Protein AF-A0A965NCE0-F1 (afdb_monomer_lite)

Sequence (62 aa):
ASVLSLAVQGGPLTSEEVERFERNPGSQDALSLRDWDDRGKCVELSNEMPRDYFEMALSVAI

Structure (mmCIF, N/CA/C/O backbone):
data_AF-A0A965NCE0-F1
#
_entry.id   AF-A0A965NCE0-F1
#
loop_
_atom_site.group_PDB
_atom_site.id
_atom_site.type_symbol
_atom_site.label_atom_id
_atom_site.label_alt_id
_atom_site.label_comp_id
_atom_site.label_asym_id
_atom_site.label_entity_id
_atom_site.label_seq_id
_atom_site.pdbx_PDB_ins_code
_atom_site.Cartn_x
_atom_site.Cartn_y
_atom_site.Cartn_z
_atom_site.occupancy
_atom_site.B_iso_or_equiv
_atom_site.auth_seq_id
_atom_site.auth_comp_id
_atom_site.auth_asym_id
_atom_site.auth_atom_id
_atom_site.pdbx_PDB_model_num
ATOM 1 N N . ALA A 1 1 ? 9.824 -3.170 9.904 1.00 79.38 1 ALA A N 1
ATOM 2 C CA . ALA A 1 1 ? 9.701 -1.710 9.690 1.00 79.38 1 ALA A CA 1
ATOM 3 C C . ALA A 1 1 ? 8.239 -1.246 9.690 1.00 79.38 1 ALA A C 1
ATOM 5 O O . ALA A 1 1 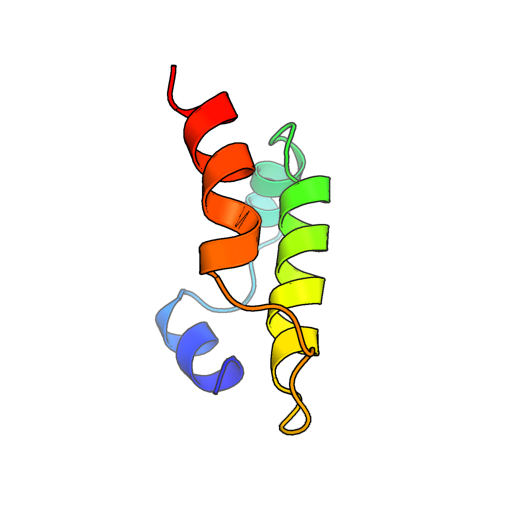? 7.904 -0.443 10.547 1.00 79.38 1 ALA A O 1
ATOM 6 N N . SER A 1 2 ? 7.358 -1.777 8.827 1.00 91.19 2 SER A N 1
ATOM 7 C CA . SER A 1 2 ? 5.982 -1.262 8.630 1.00 91.19 2 SER A CA 1
ATOM 8 C C . SER A 1 2 ? 5.095 -1.155 9.885 1.00 91.19 2 SER A C 1
ATOM 10 O O . SER A 1 2 ? 4.294 -0.237 9.982 1.00 91.19 2 SER A O 1
ATOM 12 N N . VAL A 1 3 ? 5.260 -2.031 10.885 1.00 92.56 3 VAL A N 1
ATOM 13 C CA . VAL A 1 3 ? 4.496 -1.949 12.151 1.00 92.56 3 VAL A CA 1
ATOM 14 C C . VAL A 1 3 ? 4.823 -0.678 12.947 1.00 92.56 3 VAL A C 1
ATOM 16 O O . VAL A 1 3 ? 3.938 -0.084 13.552 1.00 92.56 3 VAL A O 1
ATOM 19 N N . LEU A 1 4 ? 6.084 -0.230 12.928 1.00 93.56 4 LEU A N 1
ATOM 20 C CA . LEU A 1 4 ? 6.497 0.985 13.636 1.00 93.56 4 LEU A CA 1
ATOM 21 C C . LEU A 1 4 ? 5.941 2.238 12.958 1.00 93.56 4 LEU A C 1
ATOM 23 O O . LEU A 1 4 ? 5.469 3.143 13.639 1.00 93.56 4 LEU A O 1
ATOM 27 N N . SER A 1 5 ? 5.963 2.283 11.623 1.00 95.25 5 SER A N 1
ATOM 28 C CA . SER A 1 5 ? 5.395 3.411 10.883 1.00 95.25 5 SER A CA 1
ATOM 29 C C . SER A 1 5 ? 3.875 3.482 11.019 1.00 95.25 5 SER A C 1
ATOM 31 O O . SER A 1 5 ? 3.340 4.581 11.095 1.00 95.25 5 SER A O 1
ATOM 33 N N . LEU A 1 6 ? 3.185 2.340 11.137 1.00 96.19 6 LEU A N 1
ATOM 34 C CA . LEU A 1 6 ? 1.732 2.307 11.323 1.00 96.19 6 LEU A CA 1
ATOM 35 C C . LEU A 1 6 ? 1.288 3.104 12.560 1.00 96.19 6 LEU A C 1
ATOM 37 O O . LEU A 1 6 ? 0.300 3.833 12.506 1.00 96.19 6 LEU A O 1
ATOM 41 N N . ALA A 1 7 ? 2.049 3.021 13.655 1.00 93.88 7 ALA A N 1
ATOM 42 C CA . ALA A 1 7 ? 1.735 3.734 14.892 1.00 93.88 7 ALA A CA 1
ATOM 43 C C . ALA A 1 7 ? 1.736 5.265 14.722 1.00 93.88 7 ALA A C 1
ATOM 45 O O . ALA A 1 7 ? 0.930 5.948 15.346 1.00 93.88 7 ALA A O 1
ATOM 46 N N . VAL A 1 8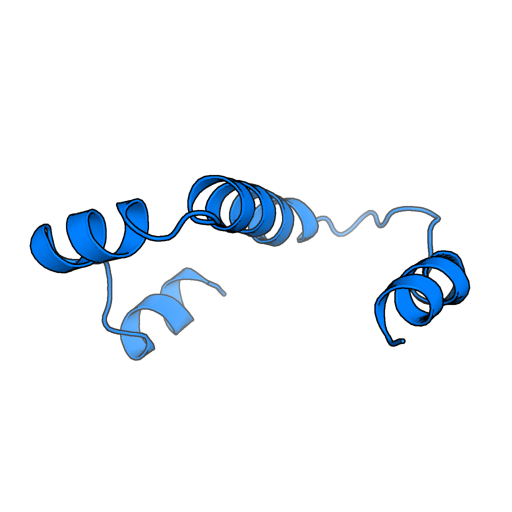 ? 2.603 5.808 13.859 1.00 96.25 8 VAL A N 1
ATOM 47 C CA . VAL A 1 8 ? 2.672 7.257 13.578 1.00 96.25 8 VAL A CA 1
ATOM 48 C C . VAL A 1 8 ? 1.802 7.688 12.393 1.00 96.25 8 VAL A C 1
ATOM 50 O O . VAL A 1 8 ? 1.680 8.878 12.124 1.00 96.25 8 VAL A O 1
ATOM 53 N N . GLN A 1 9 ? 1.183 6.734 11.694 1.00 96.88 9 GLN A N 1
ATOM 54 C CA . GLN A 1 9 ? 0.259 6.969 10.579 1.00 96.88 9 GLN A CA 1
ATOM 55 C C . GLN A 1 9 ? -1.210 7.062 11.023 1.00 96.88 9 GLN A C 1
ATOM 57 O O . GLN A 1 9 ? -2.074 7.294 10.184 1.00 96.88 9 GLN A O 1
ATOM 62 N N . GLY A 1 10 ? -1.493 6.899 12.320 1.00 96.25 10 GLY A N 1
ATOM 63 C CA . GLY A 1 10 ? -2.854 6.906 12.874 1.00 96.25 10 GLY A CA 1
ATOM 64 C C . GLY A 1 10 ? -3.373 5.528 13.291 1.00 96.25 10 GLY A C 1
ATOM 65 O O . GLY A 1 10 ? -4.456 5.442 13.859 1.00 96.25 10 GLY A O 1
ATOM 66 N N . GLY A 1 11 ? -2.588 4.464 13.097 1.00 96.38 11 GLY A N 1
ATOM 67 C CA . GLY A 1 11 ? -2.993 3.101 13.435 1.00 96.38 11 GLY A CA 1
ATOM 68 C C . GLY A 1 11 ? -3.938 2.478 12.398 1.00 96.38 11 GLY A C 1
ATOM 69 O O . GLY A 1 11 ? -4.024 2.954 11.266 1.00 96.38 11 GLY A O 1
ATOM 70 N N . PRO A 1 12 ? -4.601 1.361 12.745 1.00 97.38 12 PRO A N 1
ATOM 71 C CA . PRO A 1 12 ? -5.616 0.755 11.891 1.00 97.38 12 PRO A CA 1
ATOM 72 C C . PRO A 1 12 ? -6.765 1.725 11.612 1.00 97.38 12 PRO A C 1
ATOM 74 O O . PRO A 1 12 ? -7.193 2.447 12.510 1.00 97.38 12 PRO A O 1
ATOM 77 N N . LEU A 1 13 ? -7.289 1.684 10.386 1.00 97.88 13 LEU A N 1
ATOM 78 C CA . LEU A 1 13 ? -8.468 2.457 10.008 1.00 97.88 13 LEU A CA 1
ATOM 79 C C . LEU A 1 13 ? -9.663 2.094 10.899 1.00 97.88 13 LEU A C 1
ATOM 81 O O . LEU A 1 13 ? -9.902 0.922 11.207 1.00 97.88 13 LEU A O 1
ATOM 85 N N . THR A 1 14 ? -10.437 3.105 11.269 1.00 98.44 14 THR A N 1
ATOM 86 C CA . THR A 1 14 ? -11.770 2.938 11.855 1.00 98.44 14 THR A CA 1
ATOM 87 C C . THR A 1 14 ? -12.772 2.454 10.802 1.00 98.44 14 THR A C 1
ATOM 89 O O . THR A 1 14 ? -12.530 2.570 9.601 1.00 98.44 14 THR A O 1
ATOM 92 N N . SER A 1 15 ? -13.936 1.950 11.224 1.00 98.50 15 SER A N 1
ATOM 93 C CA . SER A 1 15 ? -14.974 1.488 10.288 1.00 98.50 15 SER A CA 1
ATOM 94 C C . SER A 1 15 ? -15.418 2.573 9.298 1.00 98.50 15 SER A C 1
ATOM 96 O O . SER A 1 15 ? -15.579 2.293 8.116 1.00 98.50 15 SER A O 1
ATOM 98 N N . GLU A 1 16 ? -15.552 3.823 9.753 1.00 98.56 16 GLU A N 1
ATOM 99 C CA . GLU A 1 16 ? -15.914 4.956 8.889 1.00 98.56 16 GLU A CA 1
ATOM 100 C C . GLU A 1 16 ? -14.829 5.241 7.836 1.00 98.56 16 GLU A C 1
ATOM 102 O O . GLU A 1 16 ? -15.117 5.533 6.671 1.00 98.56 16 GLU A O 1
ATOM 107 N N . GLU A 1 17 ? -13.559 5.126 8.221 1.00 98.56 17 GLU A N 1
ATOM 108 C CA . GLU A 1 17 ? -12.438 5.309 7.304 1.00 98.56 17 GLU A CA 1
ATOM 109 C C . GLU A 1 17 ? -12.309 4.154 6.307 1.00 98.56 17 GLU A C 1
ATOM 111 O O . GLU A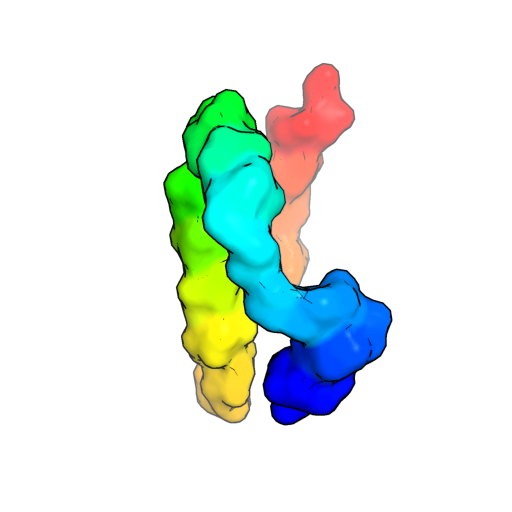 1 17 ? -11.949 4.403 5.156 1.00 98.56 17 GLU A O 1
ATOM 116 N N . VAL A 1 18 ? -12.658 2.924 6.703 1.00 98.50 18 VAL A N 1
ATOM 117 C CA . VAL A 1 18 ? -12.765 1.776 5.787 1.00 98.50 18 VAL A CA 1
ATOM 118 C C . VAL A 1 18 ? -13.845 2.037 4.739 1.00 98.50 18 VAL A C 1
ATOM 120 O O . VAL A 1 18 ? -13.550 1.987 3.548 1.00 98.50 18 VAL A O 1
ATOM 123 N N . GLU A 1 19 ? -15.055 2.428 5.145 1.00 98.50 19 GLU A N 1
ATOM 124 C CA . GLU A 1 19 ? -16.137 2.755 4.203 1.00 98.50 19 GLU A CA 1
ATOM 125 C C . GLU A 1 19 ? -15.758 3.911 3.263 1.00 98.50 19 GLU A C 1
ATOM 127 O O . GLU A 1 19 ? -16.130 3.950 2.087 1.00 98.50 19 GLU A O 1
ATOM 132 N N . ARG A 1 20 ? -15.007 4.898 3.762 1.00 98.44 20 ARG A N 1
ATOM 133 C CA . ARG A 1 20 ? -14.467 5.976 2.927 1.00 98.44 20 ARG A CA 1
ATOM 134 C C . ARG A 1 20 ? -13.408 5.470 1.948 1.00 98.44 20 ARG A C 1
ATOM 136 O O . ARG A 1 20 ? -13.407 5.925 0.804 1.00 98.44 20 ARG A O 1
ATOM 143 N N . PHE A 1 21 ? -12.521 4.581 2.384 1.00 98.44 21 PHE A N 1
ATOM 144 C CA . PHE A 1 21 ? -11.487 3.986 1.546 1.00 98.44 21 PHE A CA 1
ATOM 145 C C . PHE A 1 21 ? -12.102 3.142 0.424 1.00 98.44 21 PHE A C 1
ATOM 147 O O . PHE A 1 21 ? -11.755 3.334 -0.738 1.00 98.44 21 PHE A O 1
ATOM 154 N N . GLU A 1 22 ? -13.071 2.285 0.744 1.00 98.25 22 GLU A N 1
ATOM 155 C CA . GLU A 1 22 ? -13.732 1.390 -0.214 1.00 98.25 22 GLU A CA 1
ATOM 156 C C . GLU A 1 22 ? -14.517 2.141 -1.297 1.00 98.25 22 GLU A C 1
ATOM 158 O O . GLU A 1 22 ? -14.603 1.677 -2.434 1.00 98.25 22 GLU A O 1
ATOM 163 N N . ARG A 1 23 ? -15.025 3.343 -0.992 1.00 98.31 23 ARG A N 1
ATOM 164 C CA . ARG A 1 23 ? -15.679 4.219 -1.980 1.00 98.31 23 ARG A CA 1
ATOM 165 C C . ARG A 1 23 ? -14.726 4.815 -3.017 1.00 98.31 23 ARG A C 1
ATOM 167 O O . ARG A 1 23 ? -15.202 5.386 -3.998 1.00 98.31 23 ARG A O 1
ATOM 174 N N . ASN A 1 24 ? -13.408 4.729 -2.826 1.00 97.69 24 ASN A N 1
ATOM 175 C CA . ASN A 1 24 ? -12.455 5.133 -3.853 1.00 97.69 24 ASN A CA 1
ATOM 176 C C . ASN A 1 24 ? -12.477 4.101 -5.000 1.00 97.69 24 ASN A C 1
ATOM 178 O O . ASN A 1 24 ? -12.230 2.922 -4.735 1.00 97.69 24 ASN A O 1
ATOM 182 N N . PRO A 1 25 ? -12.707 4.510 -6.264 1.00 98.12 25 PRO A N 1
ATOM 183 C CA . PRO A 1 25 ? -12.678 3.592 -7.404 1.00 98.12 25 PRO A CA 1
ATOM 184 C C . PRO A 1 25 ? -11.381 2.776 -7.524 1.00 98.12 25 PRO A C 1
ATOM 186 O O . PRO A 1 25 ? -11.423 1.647 -7.996 1.00 98.12 25 PRO A O 1
ATOM 189 N N . GLY A 1 26 ? -10.248 3.320 -7.065 1.00 97.81 26 GLY A N 1
ATOM 190 C CA . GLY A 1 26 ? -8.945 2.644 -7.063 1.00 97.81 26 GLY A CA 1
ATOM 191 C C . GLY A 1 26 ? -8.625 1.861 -5.785 1.00 97.81 26 GLY A C 1
ATOM 192 O O . GLY A 1 26 ? -7.467 1.522 -5.562 1.00 97.81 26 GLY A O 1
ATOM 193 N N . SER A 1 27 ? -9.598 1.606 -4.902 1.00 98.19 27 SER A N 1
ATOM 194 C CA . SER A 1 27 ? -9.359 0.940 -3.609 1.00 98.19 27 SER A CA 1
ATOM 195 C C . SER A 1 27 ? -8.755 -0.461 -3.757 1.00 98.19 27 SER A C 1
ATOM 197 O O . SER A 1 27 ? -7.825 -0.813 -3.033 1.00 98.19 27 SER A O 1
ATOM 199 N N . GLN A 1 28 ? -9.221 -1.237 -4.737 1.00 98.31 28 GLN A N 1
ATOM 200 C CA . GLN A 1 28 ? -8.698 -2.579 -5.015 1.00 98.31 28 GLN A CA 1
ATOM 201 C C . GLN A 1 28 ? -7.279 -2.545 -5.594 1.00 98.31 28 GLN A C 1
ATOM 203 O O . GLN A 1 28 ? -6.433 -3.354 -5.206 1.00 98.31 28 GLN A O 1
ATOM 208 N N . ASP A 1 29 ? -6.983 -1.570 -6.455 1.00 98.25 29 ASP A N 1
ATOM 209 C CA . ASP A 1 29 ? -5.632 -1.372 -6.988 1.00 98.25 29 ASP A CA 1
ATOM 210 C C . ASP A 1 29 ? -4.667 -0.939 -5.878 1.00 98.25 29 ASP A C 1
ATOM 212 O O . ASP A 1 29 ? -3.544 -1.432 -5.801 1.00 98.25 29 ASP A O 1
ATOM 216 N N . ALA A 1 30 ? -5.117 -0.082 -4.955 1.00 97.75 30 ALA A N 1
ATOM 217 C CA . ALA A 1 30 ? -4.330 0.333 -3.798 1.00 97.75 30 ALA A CA 1
ATOM 218 C C . ALA A 1 30 ? -4.006 -0.843 -2.857 1.00 97.75 30 ALA A C 1
ATOM 220 O O . ALA A 1 30 ? -2.871 -0.954 -2.389 1.00 97.75 30 ALA A O 1
ATOM 221 N N . LEU A 1 31 ? -4.967 -1.741 -2.604 1.00 97.62 31 LEU A N 1
ATOM 222 C CA . LEU A 1 31 ? -4.729 -2.969 -1.834 1.00 97.62 31 LEU A CA 1
ATOM 223 C C . LEU A 1 31 ? -3.760 -3.911 -2.555 1.00 97.62 31 LEU A C 1
ATOM 225 O O . LEU A 1 31 ? -2.853 -4.457 -1.928 1.00 97.62 31 LEU A O 1
ATOM 229 N N . SER A 1 32 ? -3.908 -4.049 -3.873 1.00 97.56 32 SER A N 1
ATOM 230 C CA . SER A 1 32 ? -2.995 -4.847 -4.695 1.00 97.56 32 SER A CA 1
ATOM 231 C C . SER A 1 32 ? -1.572 -4.287 -4.635 1.00 97.56 32 SER A C 1
ATOM 233 O O . SER A 1 32 ? -0.625 -5.028 -4.389 1.00 97.56 32 SER A O 1
ATOM 235 N N . LEU A 1 33 ? -1.407 -2.967 -4.755 1.00 96.44 33 LEU A N 1
ATOM 236 C CA . LEU A 1 33 ? -0.107 -2.308 -4.626 1.00 96.44 33 LEU A CA 1
ATOM 237 C C . LEU A 1 33 ? 0.491 -2.471 -3.217 1.00 96.44 33 LEU A C 1
ATOM 239 O O . LEU A 1 33 ? 1.702 -2.644 -3.077 1.00 96.44 33 LEU A O 1
ATOM 243 N N . ARG A 1 34 ? -0.340 -2.460 -2.166 1.00 96.50 34 ARG A N 1
ATOM 244 C CA . ARG A 1 34 ? 0.101 -2.711 -0.785 1.00 96.50 34 ARG A CA 1
ATOM 245 C C . ARG A 1 34 ? 0.639 -4.133 -0.597 1.00 96.50 34 ARG A C 1
ATOM 247 O O . ARG A 1 34 ? 1.648 -4.289 0.089 1.00 96.50 34 ARG A O 1
ATOM 254 N N . ASP A 1 35 ? 0.012 -5.141 -1.206 1.00 95.12 35 ASP A N 1
ATOM 255 C CA . ASP A 1 35 ? 0.529 -6.521 -1.200 1.00 95.12 35 ASP A CA 1
ATOM 256 C C . ASP A 1 35 ? 1.931 -6.585 -1.823 1.00 95.12 35 ASP A C 1
ATOM 258 O O . ASP A 1 35 ? 2.847 -7.196 -1.267 1.00 95.12 35 ASP A O 1
ATOM 262 N N . TRP A 1 36 ? 2.135 -5.877 -2.938 1.00 92.75 36 TRP A N 1
ATOM 263 C CA . TRP A 1 36 ? 3.436 -5.804 -3.602 1.00 92.75 36 TRP A CA 1
ATOM 264 C C . TRP A 1 36 ? 4.498 -5.111 -2.733 1.00 92.75 36 TRP A C 1
ATOM 266 O O . TRP A 1 36 ? 5.624 -5.603 -2.671 1.00 92.75 36 TRP A O 1
ATOM 276 N N . ASP A 1 37 ? 4.156 -4.037 -2.006 1.00 93.12 37 ASP A N 1
ATOM 277 C CA . ASP A 1 37 ? 5.063 -3.385 -1.038 1.00 93.12 37 ASP A CA 1
ATOM 278 C C . ASP A 1 37 ? 5.527 -4.346 0.071 1.00 93.12 37 ASP A C 1
ATOM 280 O O . ASP A 1 37 ? 6.697 -4.349 0.462 1.00 93.12 37 ASP A O 1
ATOM 284 N N . ASP A 1 38 ? 4.629 -5.189 0.586 1.00 91.69 38 ASP A N 1
ATOM 285 C CA . ASP A 1 38 ? 4.987 -6.147 1.634 1.00 91.69 38 ASP A CA 1
ATOM 286 C C . ASP A 1 38 ? 5.809 -7.325 1.104 1.00 91.69 38 ASP A C 1
ATOM 288 O O . ASP A 1 38 ? 6.765 -7.749 1.763 1.00 91.69 38 ASP A O 1
ATOM 292 N N . ARG A 1 39 ? 5.505 -7.805 -0.104 1.00 89.25 39 ARG A N 1
ATOM 293 C CA . ARG A 1 39 ? 6.238 -8.900 -0.755 1.00 89.25 39 ARG A CA 1
ATOM 294 C C . ARG A 1 39 ? 7.595 -8.472 -1.311 1.00 89.25 39 ARG A C 1
ATOM 296 O O . ARG A 1 39 ? 8.510 -9.288 -1.352 1.00 89.25 39 ARG A O 1
ATOM 303 N N . GLY A 1 40 ? 7.765 -7.202 -1.675 1.00 88.00 40 GLY A N 1
ATOM 304 C CA . GLY A 1 40 ? 8.999 -6.646 -2.246 1.00 88.00 40 GLY A CA 1
ATOM 305 C C . GLY A 1 40 ? 10.188 -6.545 -1.281 1.00 88.00 40 GLY A C 1
ATOM 306 O O . GLY A 1 40 ? 11.239 -6.035 -1.654 1.00 88.00 40 GLY A O 1
ATOM 307 N N . LYS A 1 41 ? 10.056 -7.027 -0.040 1.00 86.94 41 LYS A N 1
ATOM 308 C CA . LYS A 1 41 ? 11.104 -6.989 0.999 1.00 86.94 41 LYS A CA 1
ATOM 309 C C . LYS A 1 41 ? 12.071 -8.181 0.944 1.00 86.94 41 LYS A C 1
ATOM 311 O O . LYS A 1 41 ? 12.847 -8.385 1.879 1.00 86.94 41 LYS A O 1
ATOM 316 N N . CYS A 1 42 ? 12.013 -8.989 -0.114 1.00 83.31 42 CYS A N 1
ATOM 317 C CA . CYS A 1 42 ? 12.927 -10.106 -0.338 1.00 83.31 42 CYS A CA 1
ATOM 318 C C . CYS A 1 42 ? 14.352 -9.612 -0.641 1.00 83.31 42 CYS A C 1
ATOM 320 O O . CYS A 1 42 ? 14.550 -8.659 -1.388 1.00 83.31 42 CYS A O 1
ATOM 322 N N . VAL A 1 43 ? 15.351 -10.277 -0.051 1.00 72.94 43 VAL A N 1
ATOM 323 C CA . VAL A 1 43 ? 16.777 -9.938 -0.226 1.00 72.94 43 VAL A CA 1
ATOM 324 C C . VAL A 1 43 ? 17.308 -10.416 -1.581 1.00 72.94 43 VAL A C 1
ATOM 326 O O . VAL A 1 43 ? 18.191 -9.786 -2.158 1.00 72.94 43 VAL A O 1
ATOM 329 N N . GLU A 1 44 ? 16.748 -11.505 -2.112 1.00 74.81 44 GLU A N 1
ATOM 330 C CA . GLU A 1 44 ? 16.975 -11.921 -3.494 1.00 74.81 44 GLU A CA 1
ATOM 331 C C . GLU A 1 44 ? 16.081 -11.079 -4.407 1.00 74.81 44 GLU A C 1
ATOM 333 O O . GLU A 1 44 ? 14.859 -11.228 -4.425 1.00 74.81 44 GLU A O 1
ATOM 338 N N . LEU A 1 45 ? 16.703 -10.125 -5.097 1.00 68.62 45 LEU A N 1
ATOM 339 C CA . LEU A 1 45 ? 16.023 -9.175 -5.969 1.00 68.62 45 LEU A CA 1
ATOM 340 C C . LEU A 1 45 ? 15.735 -9.781 -7.343 1.00 68.62 45 LEU A C 1
ATOM 342 O O . LEU A 1 45 ? 16.455 -10.652 -7.832 1.00 68.62 45 LEU A O 1
ATOM 346 N N . SER A 1 46 ? 14.694 -9.253 -7.987 1.00 69.62 46 SER A N 1
ATOM 347 C CA . SER A 1 46 ? 14.442 -9.486 -9.407 1.00 69.62 46 SER A CA 1
ATOM 348 C C . SER A 1 46 ? 15.629 -9.002 -10.253 1.00 69.62 46 SER A C 1
ATOM 350 O O . SER A 1 46 ? 16.329 -8.066 -9.868 1.00 69.62 46 SER A O 1
ATOM 352 N N . ASN A 1 47 ? 15.816 -9.592 -11.435 1.00 79.38 47 ASN A N 1
ATOM 353 C CA . ASN A 1 47 ? 16.829 -9.143 -12.399 1.00 79.38 47 ASN A CA 1
ATOM 354 C C . ASN A 1 47 ? 16.473 -7.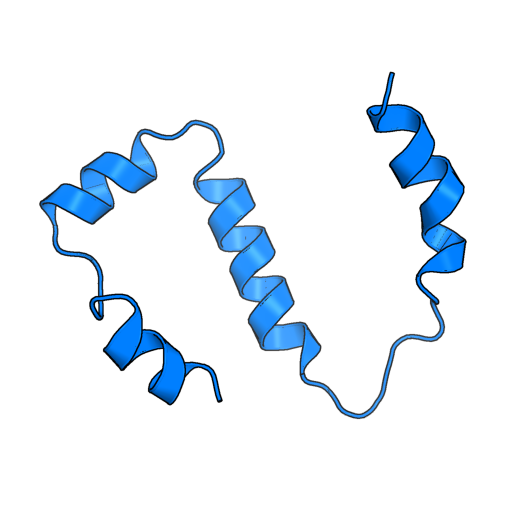807 -13.080 1.00 79.38 47 ASN A C 1
ATOM 356 O O . ASN A 1 47 ? 17.288 -7.267 -13.828 1.00 79.38 47 ASN A O 1
ATOM 360 N N . GLU A 1 48 ? 15.262 -7.299 -12.857 1.00 82.31 48 GLU A N 1
ATOM 361 C CA . GLU A 1 48 ? 14.760 -6.072 -13.459 1.00 82.31 48 GLU A CA 1
ATOM 362 C C . GLU A 1 48 ? 15.174 -4.856 -12.630 1.00 82.31 48 GLU A C 1
ATOM 364 O O . GLU A 1 48 ? 15.181 -4.863 -11.396 1.00 82.31 48 GLU A O 1
ATOM 369 N N . MET A 1 49 ? 15.528 -3.789 -13.335 1.00 86.00 49 MET A N 1
ATOM 370 C CA . MET A 1 49 ? 16.027 -2.542 -12.781 1.00 86.00 49 MET A CA 1
ATOM 371 C C . MET A 1 49 ? 15.015 -1.421 -13.038 1.00 86.00 49 MET A C 1
ATOM 373 O O . MET A 1 49 ? 14.325 -1.444 -14.054 1.00 86.00 49 MET A O 1
ATOM 377 N N . PRO A 1 50 ? 14.976 -0.358 -12.214 1.00 88.00 50 PRO A N 1
ATOM 378 C CA . PRO A 1 50 ? 14.046 0.758 -12.425 1.00 88.00 50 PRO A CA 1
ATOM 379 C C . PRO A 1 50 ? 14.083 1.365 -13.838 1.00 88.00 50 PRO A C 1
ATOM 381 O O . PRO A 1 50 ? 13.052 1.776 -14.360 1.00 88.00 50 PRO A O 1
ATOM 384 N N . ARG A 1 51 ? 15.259 1.377 -14.484 1.00 91.94 51 ARG A N 1
ATOM 385 C CA . ARG A 1 51 ? 15.434 1.860 -15.866 1.00 91.94 51 ARG A CA 1
ATOM 386 C C . ARG A 1 51 ? 14.629 1.065 -16.900 1.00 91.94 51 ARG A C 1
ATOM 388 O O . ARG A 1 51 ? 14.264 1.626 -17.925 1.00 91.94 51 ARG A O 1
ATOM 395 N N . ASP A 1 52 ? 14.352 -0.212 -16.634 1.00 92.94 52 ASP A N 1
ATOM 396 C CA . ASP A 1 52 ? 13.650 -1.099 -17.568 1.00 92.94 52 ASP A CA 1
ATOM 397 C C . ASP A 1 52 ? 12.165 -0.696 -17.697 1.00 92.94 52 ASP A C 1
ATOM 399 O O . ASP A 1 52 ? 11.491 -1.059 -18.656 1.00 92.94 52 ASP A O 1
ATOM 403 N N . TYR A 1 53 ? 11.684 0.143 -16.774 1.00 91.50 53 TYR A N 1
ATOM 404 C CA . TYR A 1 53 ? 10.328 0.679 -16.726 1.00 91.50 53 TYR A CA 1
ATOM 405 C C . TYR A 1 53 ? 10.217 2.144 -17.184 1.00 91.50 53 TYR A C 1
ATOM 407 O O . TYR A 1 53 ? 9.121 2.703 -17.164 1.00 91.50 53 TYR A O 1
ATOM 415 N N . PHE A 1 54 ? 11.314 2.794 -17.594 1.00 93.44 54 PHE A N 1
ATOM 416 C CA . PHE A 1 54 ? 11.302 4.230 -17.917 1.00 93.44 54 PHE A CA 1
ATOM 417 C C . PHE A 1 54 ? 10.390 4.573 -19.097 1.00 93.44 54 PHE A C 1
ATOM 419 O O . PHE A 1 54 ? 9.620 5.521 -18.995 1.00 93.44 54 PHE A O 1
ATOM 426 N N . GLU A 1 55 ? 10.407 3.784 -20.173 1.00 94.06 55 GLU A N 1
ATOM 427 C CA . GLU A 1 55 ? 9.515 4.003 -21.325 1.00 94.06 55 GLU A CA 1
ATOM 428 C C . GLU A 1 55 ? 8.035 3.899 -20.929 1.00 94.06 55 GLU A C 1
ATOM 430 O O . GLU A 1 55 ? 7.216 4.735 -21.309 1.00 94.06 55 GLU A O 1
ATOM 435 N N . MET A 1 56 ? 7.693 2.919 -20.084 1.00 93.44 56 MET A N 1
ATOM 436 C CA . MET A 1 56 ? 6.339 2.780 -19.545 1.00 93.44 56 MET A CA 1
ATOM 437 C C . MET A 1 56 ? 5.958 4.000 -18.697 1.00 93.44 56 MET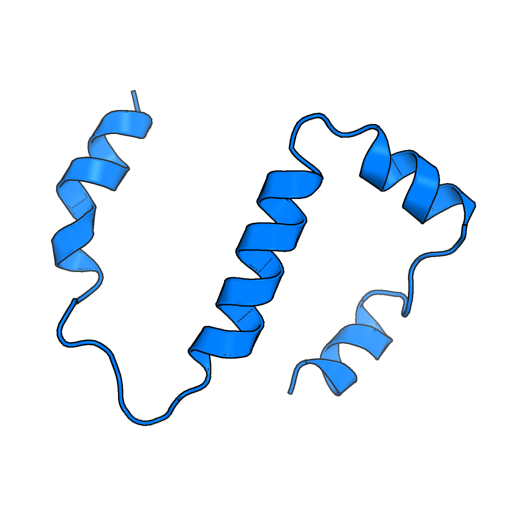 A C 1
ATOM 439 O O . MET A 1 56 ? 4.884 4.568 -18.888 1.00 93.44 56 MET A O 1
ATOM 443 N N . ALA A 1 57 ? 6.839 4.441 -17.797 1.00 91.12 57 ALA A N 1
ATOM 444 C CA . ALA A 1 57 ? 6.594 5.610 -16.956 1.00 91.12 57 ALA A CA 1
ATOM 445 C C . ALA A 1 57 ? 6.425 6.905 -17.774 1.00 91.12 57 ALA A C 1
ATOM 447 O O . ALA A 1 57 ? 5.580 7.734 -17.443 1.00 91.12 57 ALA A O 1
ATOM 448 N N . LEU A 1 58 ? 7.184 7.067 -18.861 1.00 93.44 58 LEU A N 1
ATOM 449 C CA . LEU A 1 58 ? 7.052 8.210 -19.768 1.00 93.44 58 LEU A CA 1
ATOM 450 C C . LEU A 1 58 ? 5.738 8.176 -20.559 1.00 93.44 58 LEU A C 1
ATOM 452 O O . LEU A 1 58 ? 5.162 9.230 -20.819 1.00 93.44 58 LEU A O 1
ATOM 456 N N . SER A 1 59 ? 5.227 6.988 -20.894 1.00 93.12 59 SER A N 1
ATOM 457 C CA . SER A 1 59 ? 3.989 6.842 -21.673 1.00 93.12 59 SER A CA 1
ATOM 458 C C . SER A 1 59 ? 2.715 7.290 -20.946 1.00 93.12 59 SER A C 1
ATOM 460 O O . SER A 1 59 ? 1.717 7.576 -21.600 1.00 93.12 59 SER A O 1
ATOM 462 N N . VAL A 1 60 ? 2.746 7.374 -19.612 1.00 88.56 60 VAL A N 1
ATOM 463 C CA . VAL A 1 60 ? 1.617 7.828 -18.776 1.00 88.56 60 VAL A CA 1
ATOM 464 C C . VAL A 1 60 ? 1.778 9.271 -18.281 1.00 88.56 60 VAL A C 1
ATOM 466 O O . VAL A 1 60 ? 0.935 9.761 -17.533 1.00 88.56 60 VAL A O 1
ATOM 469 N N . ALA A 1 61 ? 2.870 9.946 -18.659 1.00 77.31 61 ALA A N 1
ATOM 470 C CA . ALA A 1 61 ? 3.216 11.292 -18.199 1.00 77.31 61 ALA A CA 1
ATOM 471 C C . ALA A 1 61 ? 2.746 12.425 -19.142 1.00 77.31 61 ALA A C 1
ATOM 473 O O . ALA A 1 61 ? 3.069 13.588 -18.892 1.00 77.31 61 ALA A O 1
ATOM 474 N N . ILE A 1 62 ? 2.007 12.098 -20.209 1.00 56.16 62 ILE A N 1
ATOM 475 C CA . ILE A 1 62 ? 1.476 13.020 -21.233 1.00 56.16 62 ILE A CA 1
ATOM 476 C C . ILE A 1 62 ? -0.049 12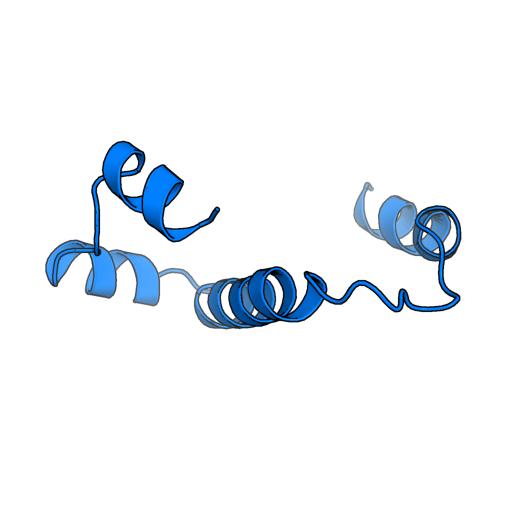.933 -21.231 1.00 56.16 62 ILE A C 1
ATOM 478 O O . ILE A 1 62 ? -0.690 14.006 -21.297 1.00 56.16 62 ILE A O 1
#

Foldseek 3Di:
DVVVVCVVVVHDDDPVVVVVLVPPPCSVVVVVVVVCVVVCPDPPDDPDDPVVCVVVVVVPVD

Radius of gyration: 15.81 Å; chains: 1; bounding box: 33×25×37 Å

Secondary structure (DSSP, 8-state):
-HHHHHHHTTSSPPHHHHHHHHTSTTHHHHHHHHHHHHHTT-SS--S--GGGGHHHHHHT--

pLDDT: mean 91.62, std 8.78, range [56.16, 98.56]